Protein AF-A0A9W6ZCG5-F1 (afdb_monomer)

pLDDT: mean 77.44, std 20.42, range [37.62, 97.31]

InterPro domains:
  IPR040933 Photosystem II Psb31 protein [PF18240] (56-143)

Solvent-accessible surface area (backbone atoms only — not comparable to full-atom values): 10690 Å² total; per-residue (Å²): 141,85,88,84,85,88,86,83,86,82,86,78,87,85,85,76,87,82,81,90,75,96,59,91,79,70,48,60,64,54,52,54,46,48,61,55,62,68,47,79,52,79,83,45,86,70,63,67,64,68,81,78,72,83,58,81,90,42,73,66,53,22,49,49,24,38,55,58,26,22,24,56,55,39,64,40,55,64,37,42,75,71,52,41,55,65,64,57,57,74,43,48,64,33,58,53,48,21,42,68,40,44,43,56,78,95,51,32,65,63,45,51,54,42,48,49,47,27,55,48,18,50,73,70,67,33,48,66,51,25,39,52,31,46,52,50,42,31,64,76,69,70,43,51,59,70,58,78,36,82,86,45,84,83,42,72,46,44,93,55,88,85,40,90,34,59,95,40,57,34,38,29,69,63,82,130

Organism: NCBI:txid1714386

Secondary structure (DSSP, 8-state):
---------------PPPPP---TTTHHHHHHHHHHHTT--TTTTTTS----------HHHHHHHIIIIIHHHHHTHHHHHHT-HHHHHHTHHHHHHHHHHTS-GGGHHHHHHHHHHHHHHHHTT-HHHHHHHHHHHHHHTT--PPP--TT-TT----SSTTSTTTTSTT------

Mean predicted aligned error: 14.65 Å

Foldseek 3Di:
DDDDDDDDDDDDDDDDDDDDDDDPPPVVVVVVVVVVVVVPVVVCPCVPPPPLPVPPLDPVQLVLLLQVLLQLLQVCLVVLLVLVLVSVVVSLVSLVSNLRRNDDPVCSVVSVVLSVQLVVCSSVSPSVSNNVSSVVNCVVRVRDHADQCPPPLPDDQDDDPPDSCPPHSSHDDNDD

Radius of gyration: 23.4 Å; Cα contacts (8 Å, |Δi|>4): 148; chains: 1; bounding box: 62×50×85 Å

Structure (mmCIF, N/CA/C/O backbone):
data_AF-A0A9W6ZCG5-F1
#
_entry.id   AF-A0A9W6ZCG5-F1
#
loop_
_atom_site.group_PDB
_atom_site.id
_atom_site.type_symbol
_atom_site.label_atom_id
_atom_site.label_alt_id
_atom_site.label_comp_id
_atom_site.label_asym_id
_atom_site.label_entity_id
_atom_site.label_seq_id
_atom_site.pdbx_PDB_ins_code
_atom_site.Cartn_x
_atom_site.Cartn_y
_atom_site.Cartn_z
_atom_site.occupancy
_atom_site.B_iso_or_equiv
_atom_site.auth_seq_id
_atom_site.auth_comp_id
_atom_site.auth_asym_id
_atom_site.auth_atom_id
_atom_site.pdbx_PDB_model_num
ATOM 1 N N . LEU A 1 1 ? 45.213 -25.220 54.866 1.00 37.62 1 LEU A N 1
ATOM 2 C CA . LEU A 1 1 ? 44.570 -24.050 54.223 1.00 37.62 1 LEU A CA 1
ATOM 3 C C . LEU A 1 1 ? 44.788 -24.210 52.710 1.00 37.62 1 LEU A C 1
ATOM 5 O O . LEU A 1 1 ? 45.826 -23.812 52.218 1.00 37.62 1 LEU A O 1
ATOM 9 N N . MET A 1 2 ? 44.145 -25.188 52.061 1.00 37.62 2 MET A N 1
ATOM 10 C CA . MET A 1 2 ? 42.767 -25.245 51.527 1.00 37.62 2 MET A CA 1
ATOM 11 C C . MET A 1 2 ? 42.668 -24.620 50.120 1.00 37.62 2 MET A C 1
ATOM 13 O O . MET A 1 2 ? 42.428 -23.430 49.967 1.00 37.62 2 MET A O 1
A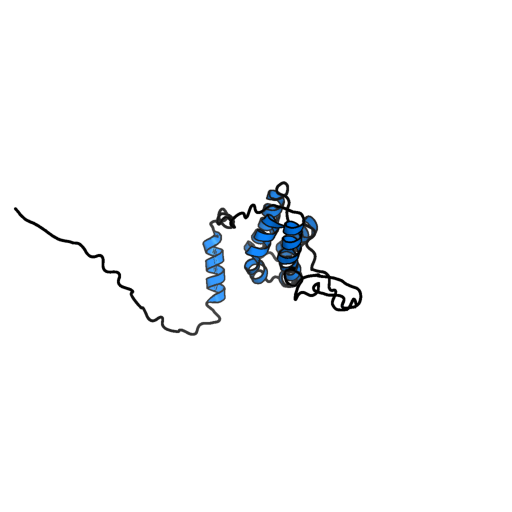TOM 17 N N . THR A 1 3 ? 42.889 -25.464 49.107 1.00 48.50 3 THR A N 1
ATOM 18 C CA . THR A 1 3 ? 42.569 -25.275 47.682 1.00 48.50 3 THR A CA 1
ATOM 19 C C . THR A 1 3 ? 41.134 -25.748 47.420 1.00 48.50 3 THR A C 1
ATOM 21 O O . THR A 1 3 ? 40.784 -26.851 47.838 1.00 48.50 3 THR A O 1
ATOM 24 N N . LEU A 1 4 ? 40.292 -24.958 46.732 1.00 42.25 4 LEU A N 1
ATOM 25 C CA . LEU A 1 4 ? 38.954 -25.414 46.324 1.00 42.25 4 LEU A CA 1
ATOM 26 C C . LEU A 1 4 ? 38.429 -24.755 45.023 1.00 42.25 4 LEU A C 1
ATOM 28 O O . LEU A 1 4 ? 38.134 -23.568 44.988 1.00 42.25 4 LEU A O 1
ATOM 32 N N . PHE A 1 5 ? 38.293 -25.626 44.016 1.00 41.75 5 PHE A N 1
ATOM 33 C CA . PHE A 1 5 ? 37.250 -25.802 42.990 1.00 41.75 5 PHE A CA 1
ATOM 34 C C . PHE A 1 5 ? 36.988 -24.800 41.848 1.00 41.75 5 PHE A C 1
ATOM 36 O O . PHE A 1 5 ? 36.575 -23.659 42.019 1.00 41.75 5 PHE A O 1
ATOM 43 N N . ALA A 1 6 ? 37.089 -25.380 40.646 1.00 50.09 6 ALA A N 1
ATOM 44 C CA . ALA A 1 6 ? 36.527 -24.947 39.377 1.00 50.09 6 ALA A CA 1
ATOM 45 C C . ALA A 1 6 ? 34.997 -25.131 39.331 1.00 50.09 6 ALA A C 1
ATOM 47 O O . ALA A 1 6 ? 34.474 -26.121 39.843 1.00 50.09 6 ALA A O 1
ATOM 48 N N . ALA A 1 7 ? 34.296 -24.225 38.643 1.00 50.78 7 ALA A N 1
ATOM 49 C CA . ALA A 1 7 ? 32.883 -24.365 38.298 1.00 50.78 7 ALA A CA 1
ATOM 50 C C . ALA A 1 7 ? 32.727 -24.416 36.769 1.00 50.78 7 ALA A C 1
ATOM 52 O O . ALA A 1 7 ? 32.997 -23.438 36.074 1.00 50.78 7 ALA A O 1
ATOM 53 N N . ALA A 1 8 ? 32.304 -25.574 36.259 1.00 46.34 8 ALA A N 1
ATOM 54 C CA . ALA A 1 8 ? 31.890 -25.782 34.877 1.00 46.34 8 ALA A CA 1
ATOM 55 C C . ALA A 1 8 ? 30.378 -25.526 34.762 1.00 46.34 8 ALA A C 1
ATOM 57 O O . ALA A 1 8 ? 29.579 -26.203 35.407 1.00 46.34 8 ALA A O 1
ATOM 58 N N . SER A 1 9 ? 29.973 -24.549 33.954 1.00 55.22 9 SER A N 1
ATOM 59 C CA . SER A 1 9 ? 28.571 -24.287 33.624 1.00 55.22 9 SER A CA 1
ATOM 60 C C . SER A 1 9 ? 28.110 -25.230 32.507 1.00 55.22 9 SER A C 1
ATOM 62 O O . SER A 1 9 ? 28.488 -25.090 31.346 1.00 55.22 9 SER A O 1
ATOM 64 N N . ALA A 1 10 ? 27.288 -26.216 32.869 1.00 51.00 10 ALA A N 1
ATOM 65 C CA . ALA A 1 10 ? 26.660 -27.150 31.941 1.00 51.00 10 ALA A CA 1
ATOM 66 C C . ALA A 1 10 ? 25.482 -26.488 31.199 1.00 51.00 10 ALA A C 1
ATOM 68 O O . ALA A 1 10 ? 24.498 -26.075 31.811 1.00 51.00 10 ALA A O 1
ATOM 69 N N . PHE A 1 11 ? 25.567 -26.421 29.869 1.00 57.03 11 PHE A N 1
ATOM 70 C CA . PHE A 1 11 ? 24.459 -26.071 28.977 1.00 57.03 11 PHE A CA 1
ATOM 71 C C . PHE A 1 11 ? 23.657 -27.345 28.671 1.00 57.03 11 PHE A C 1
ATOM 73 O O . PHE A 1 11 ? 24.179 -28.268 28.051 1.00 57.03 11 PHE A O 1
ATOM 80 N N . SER A 1 12 ? 22.403 -27.418 29.124 1.00 47.78 12 SER A N 1
ATOM 81 C CA . SER A 1 12 ? 21.490 -28.531 28.821 1.00 47.78 12 SER A CA 1
ATOM 82 C C . SER A 1 12 ? 20.430 -28.073 27.810 1.00 47.78 12 SER A C 1
ATOM 84 O O . SER A 1 12 ? 19.661 -27.171 28.142 1.00 47.78 12 SER A O 1
ATOM 86 N N . PRO A 1 13 ? 20.328 -28.660 26.602 1.00 50.91 13 PRO A N 1
ATOM 87 C CA . PRO A 1 13 ? 19.204 -28.406 25.709 1.00 50.91 13 PRO A CA 1
ATOM 88 C C . PRO A 1 13 ? 18.030 -29.323 26.086 1.00 50.91 13 PRO A C 1
ATOM 90 O O . PRO A 1 13 ? 18.079 -30.534 25.877 1.00 50.91 13 PRO A O 1
ATOM 93 N N . ALA A 1 14 ? 16.960 -28.758 26.646 1.00 51.16 14 ALA A N 1
ATOM 94 C CA . ALA A 1 14 ? 15.709 -29.484 26.854 1.00 51.16 14 ALA A CA 1
ATOM 95 C C . ALA A 1 14 ? 14.943 -29.583 25.523 1.00 51.16 14 ALA A C 1
ATOM 97 O O . ALA A 1 14 ? 14.403 -28.597 25.026 1.00 51.16 14 ALA A O 1
ATOM 98 N N . PHE A 1 15 ? 14.910 -30.780 24.938 1.00 46.00 15 PHE A N 1
ATOM 99 C CA . PHE A 1 15 ? 14.089 -31.107 23.773 1.00 46.00 15 PHE A CA 1
ATOM 100 C C . PHE A 1 15 ? 12.705 -31.559 24.266 1.00 46.00 15 PHE A C 1
ATOM 102 O O . PHE A 1 15 ? 12.583 -32.618 24.879 1.00 46.00 15 PHE A O 1
ATOM 109 N N . ALA A 1 16 ? 11.661 -30.762 24.030 1.00 54.62 16 ALA A N 1
ATOM 110 C CA . ALA A 1 16 ? 10.274 -31.142 24.308 1.00 54.62 16 ALA A CA 1
ATOM 111 C C . ALA A 1 16 ? 9.561 -31.516 22.992 1.00 54.62 16 ALA A C 1
ATOM 113 O O . ALA A 1 16 ? 9.602 -30.724 22.047 1.00 54.62 16 ALA A O 1
ATOM 114 N N . PRO A 1 17 ? 8.889 -32.679 22.887 1.00 47.56 17 PRO A N 1
ATOM 115 C CA . PRO A 1 17 ? 8.063 -32.994 21.727 1.00 47.56 17 PRO A CA 1
ATOM 116 C C . PRO A 1 17 ? 6.706 -32.279 21.825 1.00 47.56 17 PRO A C 1
ATOM 118 O O . PRO A 1 17 ? 5.925 -32.519 22.746 1.00 47.56 17 PRO A O 1
ATOM 121 N N . ALA A 1 18 ? 6.402 -31.409 20.860 1.00 45.09 18 ALA A N 1
ATOM 122 C CA . ALA A 1 18 ? 5.086 -30.788 20.736 1.00 45.09 18 ALA A CA 1
ATOM 123 C C . ALA A 1 18 ? 4.098 -31.743 20.040 1.00 45.09 18 ALA A C 1
ATOM 125 O O . ALA A 1 18 ? 4.288 -32.148 18.892 1.00 45.09 18 ALA A O 1
ATOM 126 N N . SER A 1 19 ? 3.037 -32.091 20.768 1.00 42.38 19 SER A N 1
ATOM 127 C CA . SER A 1 19 ? 1.877 -32.856 20.306 1.00 42.38 19 SER A CA 1
ATOM 128 C C . SER A 1 19 ? 1.119 -32.110 19.197 1.00 42.38 19 SER A C 1
ATOM 130 O O . SER A 1 19 ? 0.848 -30.915 19.315 1.00 42.38 19 SER A O 1
ATOM 132 N N . ARG A 1 20 ? 0.761 -32.813 18.114 1.00 51.38 20 ARG A N 1
ATOM 133 C CA . ARG A 1 20 ? -0.113 -32.296 17.049 1.00 51.38 20 ARG A CA 1
ATOM 134 C C . ARG A 1 20 ? -1.571 -32.379 17.501 1.00 51.38 20 ARG A C 1
ATOM 136 O O . ARG A 1 20 ? -2.058 -33.471 17.771 1.00 51.38 20 ARG A O 1
ATOM 143 N N . SER A 1 21 ? -2.281 -31.252 17.488 1.00 43.28 21 SER A N 1
ATOM 144 C CA . SER A 1 21 ? -3.743 -31.218 17.590 1.00 43.28 21 SER A CA 1
ATOM 145 C C . SER A 1 21 ? -4.319 -30.455 16.398 1.00 43.28 21 SER A C 1
ATOM 147 O O . SER A 1 21 ? -4.014 -29.282 16.183 1.00 43.28 21 SER A O 1
ATOM 149 N N . ASN A 1 22 ? -5.118 -31.147 15.584 1.00 51.66 22 ASN A N 1
ATOM 150 C CA . ASN A 1 22 ? -5.825 -30.573 14.444 1.00 51.66 22 ASN A CA 1
ATOM 151 C C . ASN A 1 22 ? -6.980 -29.702 14.957 1.00 51.66 22 ASN A C 1
ATOM 153 O O . ASN A 1 22 ? -7.993 -30.209 15.431 1.00 51.66 22 ASN A O 1
ATOM 157 N N . SER A 1 23 ? -6.844 -28.381 14.856 1.00 46.06 23 SER A N 1
ATOM 158 C CA . SER A 1 23 ? -7.922 -27.411 15.111 1.00 46.06 23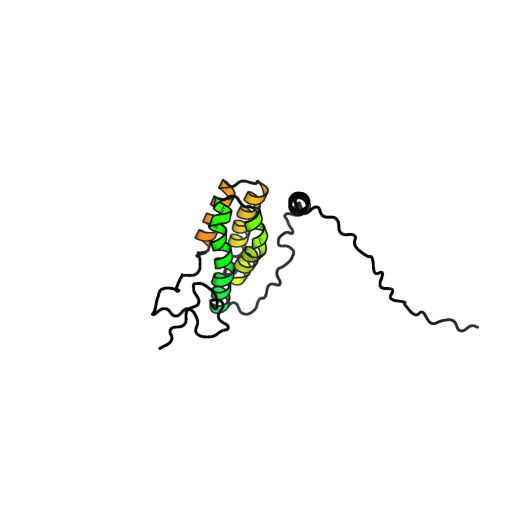 SER A CA 1
ATOM 159 C C . SER A 1 23 ? -7.761 -26.183 14.205 1.00 46.06 23 SER A C 1
ATOM 161 O O . SER A 1 23 ? -7.655 -25.051 14.663 1.00 46.06 23 SER A O 1
ATOM 163 N N . ALA A 1 24 ? -7.708 -26.410 12.892 1.00 49.84 24 ALA A N 1
ATOM 164 C CA . ALA A 1 24 ? -7.280 -25.419 11.899 1.00 49.84 24 ALA A CA 1
ATOM 165 C C . ALA A 1 24 ? -8.329 -24.356 11.494 1.00 49.84 24 ALA A C 1
ATOM 167 O O . ALA A 1 24 ? -8.067 -23.592 10.579 1.00 49.84 24 ALA A O 1
ATOM 168 N N . LEU A 1 25 ? -9.507 -24.273 12.131 1.00 49.25 25 LEU A N 1
ATOM 169 C CA . LEU A 1 25 ? -10.551 -23.310 11.710 1.00 49.25 25 LEU A CA 1
ATOM 170 C C . LEU A 1 25 ? -11.159 -22.444 12.826 1.00 49.25 25 LEU A C 1
ATOM 172 O O . LEU A 1 25 ? -11.842 -21.469 12.528 1.00 49.25 25 LEU A O 1
ATOM 176 N N . ASN A 1 26 ? -10.898 -22.741 14.104 1.00 45.81 26 ASN A N 1
ATOM 177 C CA . ASN A 1 26 ? -11.387 -21.920 15.229 1.00 45.81 26 ASN A CA 1
ATOM 178 C C . ASN A 1 26 ? -10.274 -21.201 16.008 1.00 45.81 26 ASN A C 1
ATOM 180 O O . ASN A 1 26 ? -10.564 -20.333 16.830 1.00 45.81 26 ASN A O 1
ATOM 184 N N . VAL A 1 27 ? -9.009 -21.522 15.728 1.00 47.47 27 VAL A N 1
ATOM 185 C CA . VAL A 1 27 ? -7.851 -20.909 16.391 1.00 47.47 27 VAL A CA 1
ATOM 186 C C . VAL A 1 27 ? -7.452 -19.594 15.708 1.00 47.47 27 VAL A C 1
ATOM 188 O O . VAL A 1 27 ? -7.145 -18.634 16.402 1.00 47.47 27 VAL A O 1
ATOM 191 N N . GLU A 1 28 ? -7.602 -19.454 14.387 1.00 50.94 28 GLU A N 1
ATOM 192 C CA . GLU A 1 28 ? -7.205 -18.222 13.682 1.00 50.94 28 GLU A CA 1
ATOM 193 C C . GLU A 1 28 ? -8.000 -16.987 14.094 1.00 50.94 28 GLU A C 1
ATOM 195 O O . GLU A 1 28 ? -7.409 -15.943 14.334 1.00 50.94 28 GLU A O 1
ATOM 200 N N . ARG A 1 29 ? -9.329 -17.064 14.236 1.00 49.78 29 ARG A N 1
ATOM 201 C CA . ARG A 1 29 ? -10.098 -15.864 14.602 1.00 49.78 29 ARG A CA 1
ATOM 202 C C . ARG A 1 29 ? -9.707 -15.376 15.996 1.00 49.78 29 ARG A C 1
ATOM 204 O O . ARG A 1 29 ? -9.512 -14.184 16.182 1.00 49.78 29 ARG A O 1
ATOM 211 N N . ARG A 1 30 ? -9.544 -16.287 16.962 1.00 48.28 30 ARG A N 1
ATOM 212 C CA . ARG A 1 30 ? -9.190 -15.939 18.345 1.00 48.28 30 ARG A CA 1
ATOM 213 C C . ARG A 1 30 ? -7.734 -15.505 18.497 1.00 48.28 30 ARG A C 1
ATOM 215 O O . ARG A 1 30 ? -7.491 -14.619 19.299 1.00 48.28 30 ARG A O 1
ATOM 222 N N . GLU A 1 31 ? -6.810 -16.060 17.719 1.00 49.25 31 GLU A N 1
ATOM 223 C CA . GLU A 1 31 ? -5.400 -15.637 17.669 1.00 49.25 31 GLU A CA 1
ATOM 224 C C . GLU A 1 31 ? -5.233 -14.287 16.947 1.00 49.25 31 GLU A C 1
ATOM 226 O O . GLU A 1 31 ? -4.488 -13.411 17.386 1.00 49.25 31 GLU A O 1
ATOM 231 N N . VAL A 1 32 ? -5.998 -14.051 15.877 1.00 52.16 32 VAL A N 1
ATOM 232 C CA . VAL A 1 32 ? -6.077 -12.742 15.212 1.00 52.16 32 VAL A CA 1
ATOM 233 C C . VAL A 1 32 ? -6.708 -11.712 16.156 1.00 52.16 32 VAL A C 1
ATOM 235 O O . VAL A 1 32 ? -6.211 -10.593 16.268 1.00 52.16 32 VAL A O 1
ATOM 238 N N . PHE A 1 33 ? -7.743 -12.087 16.916 1.00 53.34 33 PHE A N 1
ATOM 239 C CA . PHE A 1 33 ? -8.361 -11.213 17.916 1.00 53.34 33 PHE A CA 1
ATOM 240 C C . PHE A 1 33 ? -7.514 -11.025 19.176 1.00 53.34 33 PHE A C 1
ATOM 242 O O . PHE A 1 33 ? -7.540 -9.930 19.726 1.00 53.34 33 PHE A O 1
ATOM 249 N N . SER A 1 34 ? -6.741 -12.013 19.631 1.00 49.41 34 SER A N 1
ATOM 250 C CA . SER A 1 34 ? -5.816 -11.849 20.760 1.00 49.41 34 SER A CA 1
ATOM 251 C C . SER A 1 34 ? -4.647 -10.945 20.371 1.00 49.41 34 SER A C 1
ATOM 253 O O . SER A 1 34 ? -4.242 -10.105 21.169 1.00 49.41 34 SER A O 1
ATOM 255 N N . THR A 1 35 ? -4.198 -11.004 19.115 1.00 50.22 35 THR A N 1
ATOM 256 C CA . THR A 1 35 ? -3.209 -10.071 18.553 1.00 50.22 35 THR A CA 1
ATOM 257 C C . THR A 1 35 ? -3.759 -8.640 18.462 1.00 50.22 35 THR A C 1
ATOM 259 O O . THR A 1 35 ? -3.041 -7.673 18.718 1.00 50.22 35 THR A O 1
ATOM 262 N N . ILE A 1 36 ? -5.050 -8.477 18.153 1.00 51.62 36 ILE A N 1
ATOM 263 C CA . ILE A 1 36 ? -5.721 -7.166 18.123 1.00 51.62 36 ILE A CA 1
ATOM 264 C C . ILE A 1 36 ? -6.046 -6.664 19.544 1.00 51.62 36 ILE A C 1
ATOM 266 O O . ILE A 1 36 ? -5.903 -5.474 19.814 1.00 51.62 36 ILE A O 1
ATOM 270 N N . ALA A 1 37 ? -6.417 -7.534 20.483 1.00 46.06 37 ALA A N 1
ATOM 271 C CA . ALA A 1 37 ? -6.740 -7.175 21.867 1.00 46.06 37 ALA A CA 1
ATOM 272 C C . ALA A 1 37 ? -5.489 -6.908 22.723 1.00 46.06 37 ALA A C 1
ATOM 274 O O . ALA A 1 37 ? -5.517 -6.041 23.591 1.00 46.06 37 ALA A O 1
ATOM 275 N N . ALA A 1 38 ? -4.360 -7.555 22.420 1.00 45.78 38 ALA A N 1
ATOM 276 C CA . ALA A 1 38 ? -3.046 -7.192 22.958 1.00 45.78 38 ALA A CA 1
ATOM 277 C C . ALA A 1 38 ? -2.514 -5.858 22.386 1.00 45.78 38 ALA A C 1
ATOM 279 O O . ALA A 1 38 ? -1.473 -5.366 22.815 1.00 45.78 38 ALA A O 1
ATOM 280 N N . SER A 1 39 ? -3.232 -5.238 21.438 1.00 46.75 39 SER A N 1
ATOM 281 C CA . SER A 1 39 ? -2.906 -3.927 20.865 1.00 46.75 39 SER A CA 1
ATOM 282 C C . SER A 1 39 ? -3.562 -2.742 21.592 1.00 46.75 39 SER A C 1
ATOM 284 O O . SER A 1 39 ? -3.712 -1.666 21.015 1.00 46.75 39 SER A O 1
ATOM 286 N N . THR A 1 40 ? -3.904 -2.897 22.876 1.00 42.53 40 THR A N 1
ATOM 287 C CA . THR A 1 40 ? -4.226 -1.780 23.792 1.00 42.53 40 THR A CA 1
ATOM 288 C C . THR A 1 40 ? -3.006 -0.923 24.155 1.00 42.53 40 THR A C 1
ATOM 290 O O . THR A 1 40 ? -3.136 0.073 24.858 1.00 42.53 40 THR A O 1
ATOM 293 N N . ALA A 1 41 ? -1.830 -1.231 23.604 1.00 43.88 41 ALA A N 1
ATOM 294 C CA . ALA A 1 41 ? -0.692 -0.324 23.519 1.00 43.88 41 ALA A CA 1
ATOM 295 C C . ALA A 1 41 ? -0.701 0.421 22.166 1.00 43.88 41 ALA A C 1
ATOM 297 O O . ALA A 1 41 ? 0.159 0.245 21.304 1.00 43.88 41 ALA A O 1
ATOM 298 N N . THR A 1 42 ? -1.700 1.273 21.943 1.00 47.06 42 THR A N 1
ATOM 299 C CA . THR A 1 42 ? -1.818 2.108 20.730 1.00 47.06 42 THR A CA 1
ATOM 300 C C . THR A 1 42 ? -0.738 3.191 20.605 1.00 47.06 42 THR A C 1
ATOM 302 O O . THR A 1 42 ? -0.683 3.863 19.580 1.00 47.06 42 THR A O 1
ATOM 305 N N . ALA A 1 43 ? 0.181 3.302 21.569 1.00 45.03 43 ALA A N 1
ATOM 306 C CA . ALA A 1 43 ? 1.400 4.104 21.454 1.00 45.03 43 ALA A CA 1
ATOM 307 C C . ALA A 1 43 ? 2.610 3.328 20.891 1.00 45.03 43 ALA A C 1
ATOM 309 O O . ALA A 1 43 ? 3.627 3.943 20.583 1.00 45.03 43 ALA A O 1
ATOM 310 N N . THR A 1 44 ? 2.535 1.996 20.728 1.00 46.53 44 THR A N 1
ATOM 311 C CA . THR A 1 44 ? 3.713 1.178 20.372 1.00 46.53 44 THR A CA 1
ATOM 312 C C . THR A 1 44 ? 3.630 0.425 19.048 1.00 46.53 44 THR A C 1
ATOM 314 O O . THR A 1 44 ? 4.623 -0.181 18.647 1.00 46.53 44 THR A O 1
ATOM 317 N N . LEU A 1 45 ? 2.533 0.522 18.280 1.00 49.06 45 LEU A N 1
ATOM 318 C CA . LEU A 1 45 ? 2.469 -0.113 16.948 1.00 49.06 45 LEU A CA 1
ATOM 319 C C . LEU A 1 45 ? 3.523 0.411 15.953 1.00 49.06 45 LEU A C 1
ATOM 321 O O . LEU A 1 45 ? 3.819 -0.281 14.979 1.00 49.06 45 LEU A O 1
ATOM 325 N N . PHE A 1 46 ? 4.087 1.591 16.223 1.00 50.50 46 PHE A N 1
ATOM 326 C CA . PHE A 1 46 ? 5.233 2.179 15.522 1.00 50.50 46 PHE A CA 1
ATOM 327 C C . PHE A 1 46 ? 6.488 2.304 16.412 1.00 50.50 46 PHE A C 1
ATOM 329 O O . PHE A 1 46 ? 7.487 2.854 15.962 1.00 50.50 46 PHE A O 1
ATOM 336 N N . ALA A 1 47 ? 6.462 1.812 17.659 1.00 44.94 47 ALA A N 1
ATOM 337 C CA . ALA A 1 47 ? 7.613 1.871 18.574 1.00 44.94 47 ALA A CA 1
ATOM 338 C C . ALA A 1 47 ? 8.624 0.739 18.346 1.00 44.94 47 ALA A C 1
ATOM 340 O O . ALA A 1 47 ? 9.756 0.818 18.818 1.00 44.94 47 ALA A O 1
ATOM 341 N N . ALA A 1 48 ? 8.257 -0.290 17.580 1.00 47.72 48 ALA A N 1
ATOM 342 C CA . ALA A 1 48 ? 9.255 -1.079 16.879 1.00 47.72 48 ALA A CA 1
ATOM 343 C C . ALA A 1 48 ? 9.709 -0.239 15.687 1.00 47.72 48 ALA A C 1
ATOM 345 O O . ALA A 1 48 ? 9.103 -0.307 14.617 1.00 47.72 48 ALA A O 1
ATOM 346 N N . SER A 1 49 ? 10.720 0.604 15.908 1.00 47.94 49 SER A N 1
ATOM 347 C CA . SER A 1 49 ? 11.401 1.336 14.848 1.00 47.94 49 SER A CA 1
ATOM 348 C C . SER A 1 49 ? 11.673 0.356 13.705 1.00 47.94 49 SER A C 1
ATOM 350 O O . SER A 1 49 ? 12.511 -0.535 13.888 1.00 47.94 49 SER A O 1
ATOM 352 N N . PRO A 1 50 ? 11.010 0.456 12.530 1.00 49.62 50 PRO A N 1
ATOM 353 C CA . PRO A 1 50 ? 11.619 -0.127 11.347 1.00 49.62 50 PRO A CA 1
ATOM 354 C C . PRO A 1 50 ? 12.998 0.513 11.320 1.00 49.62 50 PRO A C 1
ATOM 356 O O . PRO A 1 50 ? 13.069 1.737 11.438 1.00 49.62 50 PRO A O 1
ATOM 359 N N . ALA A 1 51 ? 14.068 -0.285 11.305 1.00 45.44 51 ALA A N 1
ATOM 360 C CA . ALA A 1 51 ? 15.418 0.242 11.195 1.00 45.44 51 ALA A CA 1
ATOM 361 C C . ALA A 1 51 ? 15.368 1.314 10.103 1.00 45.44 51 ALA A C 1
ATOM 363 O O . ALA A 1 51 ? 15.098 1.000 8.939 1.00 45.44 51 ALA A O 1
ATOM 364 N N . LEU A 1 52 ? 15.439 2.583 10.523 1.00 50.41 52 LEU A N 1
ATOM 365 C CA . LEU A 1 52 ? 15.374 3.731 9.641 1.00 50.41 52 LEU A CA 1
ATOM 366 C C . LEU A 1 52 ? 16.689 3.633 8.904 1.00 50.41 52 LEU A C 1
ATOM 368 O O . LEU A 1 52 ? 17.713 4.120 9.369 1.00 50.41 52 LEU A O 1
ATOM 372 N N . ALA A 1 53 ? 16.676 2.881 7.811 1.00 45.88 53 ALA A N 1
ATOM 373 C CA . ALA A 1 53 ? 17.743 2.884 6.854 1.00 45.88 53 ALA A CA 1
ATOM 374 C C . ALA A 1 53 ? 17.730 4.298 6.279 1.00 45.88 53 ALA A C 1
ATOM 376 O O . ALA A 1 53 ? 17.107 4.560 5.251 1.00 45.88 53 ALA A O 1
ATOM 377 N N . ASP A 1 54 ? 18.404 5.220 6.963 1.00 47.31 54 ASP A N 1
ATOM 378 C CA . ASP A 1 54 ? 18.882 6.467 6.387 1.00 47.31 54 ASP A CA 1
ATOM 379 C C . ASP A 1 54 ? 20.047 6.142 5.439 1.00 47.31 54 ASP A C 1
ATOM 381 O O . ASP A 1 54 ? 21.159 6.646 5.533 1.00 47.31 54 ASP A O 1
ATOM 385 N N . GLY A 1 55 ? 19.806 5.188 4.538 1.00 54.31 55 GLY A N 1
ATOM 386 C CA . GLY A 1 55 ? 20.585 5.037 3.330 1.00 54.31 55 GLY A CA 1
ATOM 387 C C . GLY A 1 55 ? 20.166 6.171 2.410 1.00 54.31 55 GLY A C 1
ATOM 388 O O . GLY A 1 55 ? 18.973 6.451 2.291 1.00 54.31 55 GLY A O 1
ATOM 389 N N . ALA A 1 56 ? 21.140 6.833 1.786 1.00 59.16 56 ALA A N 1
ATOM 390 C CA . ALA A 1 56 ? 20.960 8.004 0.931 1.00 59.16 56 ALA A CA 1
ATOM 391 C C . ALA A 1 56 ? 19.579 8.066 0.237 1.00 59.16 56 ALA A C 1
ATOM 393 O O . ALA A 1 56 ? 19.265 7.272 -0.661 1.00 59.16 56 ALA A O 1
ATOM 394 N N . LYS A 1 57 ? 18.735 9.026 0.651 1.00 71.88 57 LYS A N 1
ATOM 395 C CA . LYS A 1 57 ? 17.417 9.278 0.047 1.00 71.88 57 LYS A CA 1
ATOM 396 C C . LYS A 1 57 ? 17.570 9.915 -1.335 1.00 71.88 57 LYS A C 1
ATOM 398 O O . LYS A 1 57 ? 17.347 11.111 -1.516 1.00 71.88 57 LYS A O 1
ATOM 403 N N . SER A 1 58 ? 17.925 9.107 -2.325 1.00 82.25 58 SER A N 1
ATOM 404 C CA . SER A 1 58 ? 17.939 9.505 -3.727 1.00 82.25 58 SER A CA 1
ATOM 405 C C . SER A 1 58 ? 16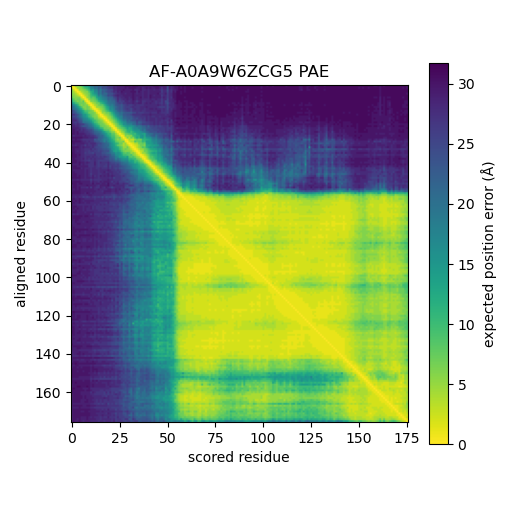.546 9.410 -4.351 1.00 82.25 58 SER A C 1
ATOM 407 O O . SER A 1 58 ? 15.625 8.773 -3.832 1.00 82.25 58 SER A O 1
ATOM 409 N N . THR A 1 59 ? 16.374 10.033 -5.514 1.00 84.94 59 THR A N 1
ATOM 410 C CA . THR A 1 59 ? 15.156 9.865 -6.317 1.00 84.94 59 THR A CA 1
ATOM 411 C C . THR A 1 59 ? 14.923 8.392 -6.667 1.00 84.94 59 THR A C 1
ATOM 413 O O . THR A 1 59 ? 13.787 7.930 -6.640 1.00 84.94 59 THR A O 1
ATOM 416 N N . ALA A 1 60 ? 15.989 7.623 -6.914 1.00 87.06 60 ALA A N 1
ATOM 417 C CA . ALA A 1 60 ? 15.890 6.207 -7.255 1.00 87.06 60 ALA A CA 1
ATOM 418 C C . ALA A 1 60 ? 15.359 5.350 -6.092 1.00 87.06 60 ALA A C 1
ATOM 420 O O . ALA A 1 60 ? 14.480 4.512 -6.305 1.00 87.06 60 ALA A O 1
ATOM 421 N N . THR A 1 61 ? 15.826 5.578 -4.858 1.00 88.31 61 THR A N 1
ATOM 422 C CA . THR A 1 61 ? 15.343 4.823 -3.686 1.00 88.31 61 THR A CA 1
ATOM 423 C C . THR A 1 61 ? 13.884 5.149 -3.373 1.00 88.31 61 THR A C 1
ATOM 425 O O . THR A 1 61 ? 13.098 4.236 -3.111 1.00 88.31 61 THR A O 1
ATOM 428 N N . LYS A 1 62 ? 13.482 6.419 -3.529 1.00 89.62 62 LYS A N 1
ATOM 429 C CA . LYS A 1 62 ? 12.075 6.842 -3.431 1.00 89.62 62 LYS A CA 1
ATOM 430 C C . LYS A 1 62 ? 11.198 6.174 -4.488 1.00 89.62 62 LYS A C 1
ATOM 432 O O . LYS A 1 62 ? 10.138 5.651 -4.153 1.00 89.62 62 LYS A O 1
ATOM 437 N N . THR A 1 63 ? 11.632 6.149 -5.749 1.00 90.00 63 THR A N 1
ATOM 438 C CA . THR A 1 63 ? 10.888 5.506 -6.845 1.00 90.00 63 THR A CA 1
ATOM 439 C C . THR A 1 63 ? 10.736 4.005 -6.622 1.00 90.00 63 THR A C 1
ATOM 441 O O . THR A 1 63 ? 9.646 3.470 -6.813 1.00 90.00 63 THR A O 1
ATOM 444 N N . ARG A 1 64 ? 11.790 3.328 -6.151 1.00 90.75 64 ARG A N 1
ATOM 445 C CA . ARG A 1 64 ? 11.724 1.907 -5.790 1.00 90.75 64 ARG A CA 1
ATOM 446 C C . ARG A 1 64 ? 10.723 1.663 -4.658 1.00 90.75 64 ARG A C 1
ATOM 448 O O . ARG A 1 64 ? 9.873 0.789 -4.790 1.00 90.75 64 ARG A O 1
ATOM 455 N N . ALA A 1 65 ? 10.767 2.456 -3.585 1.00 91.88 65 ALA A N 1
ATOM 456 C CA . ALA A 1 65 ? 9.809 2.342 -2.484 1.00 91.88 65 ALA A CA 1
ATOM 457 C C . ALA A 1 65 ? 8.360 2.593 -2.946 1.00 91.88 65 ALA A C 1
ATOM 459 O O . ALA A 1 65 ? 7.456 1.852 -2.560 1.00 91.88 65 ALA A O 1
ATOM 460 N N . ARG A 1 66 ? 8.142 3.584 -3.825 1.00 92.19 66 ARG A N 1
ATOM 461 C CA . ARG A 1 66 ? 6.831 3.849 -4.442 1.00 92.19 66 ARG A CA 1
ATOM 462 C C . ARG A 1 66 ? 6.339 2.676 -5.274 1.00 92.19 66 ARG A C 1
ATOM 464 O O . ARG A 1 66 ? 5.189 2.284 -5.134 1.00 92.19 66 ARG A O 1
ATOM 471 N N . GLY A 1 67 ? 7.195 2.105 -6.113 1.00 91.50 67 GLY A N 1
ATOM 472 C CA . GLY A 1 67 ? 6.818 0.989 -6.972 1.00 91.50 67 GLY A CA 1
ATOM 473 C C . GLY A 1 67 ? 6.509 -0.286 -6.192 1.00 91.50 67 GLY A C 1
ATOM 474 O O . GLY A 1 67 ? 5.459 -0.888 -6.394 1.00 91.50 67 GLY A O 1
ATOM 475 N N . VAL A 1 68 ? 7.395 -0.673 -5.270 1.00 93.00 68 VAL A N 1
ATOM 476 C CA . VAL A 1 68 ? 7.267 -1.923 -4.506 1.00 93.00 68 VAL A CA 1
ATOM 477 C C . VAL A 1 68 ? 6.152 -1.821 -3.469 1.00 93.00 68 VAL A C 1
ATOM 479 O O . VAL A 1 68 ? 5.194 -2.591 -3.505 1.00 93.00 68 VAL A O 1
ATOM 482 N N . TYR A 1 69 ? 6.245 -0.863 -2.544 1.00 94.69 69 TYR A N 1
ATOM 483 C CA . TYR A 1 69 ? 5.295 -0.772 -1.434 1.00 94.69 69 TYR A CA 1
ATOM 484 C C . TYR A 1 69 ? 4.007 -0.062 -1.842 1.00 94.69 69 TYR A C 1
ATOM 486 O O . TYR A 1 69 ? 2.930 -0.497 -1.447 1.00 94.69 69 TYR A O 1
ATOM 494 N N . GLY A 1 70 ? 4.083 0.961 -2.697 1.00 94.19 70 GLY A N 1
ATOM 495 C CA . GLY A 1 70 ? 2.883 1.592 -3.251 1.00 94.19 70 GLY A CA 1
ATOM 496 C C . GLY A 1 70 ? 2.089 0.634 -4.142 1.00 94.19 70 GLY A C 1
ATOM 497 O O . GLY A 1 70 ? 0.868 0.607 -4.052 1.00 94.19 70 GLY A O 1
ATOM 498 N N . GLY A 1 71 ? 2.755 -0.233 -4.915 1.00 92.50 71 GLY A N 1
ATOM 499 C CA . GLY A 1 71 ? 2.083 -1.290 -5.677 1.00 92.50 71 GLY A CA 1
ATOM 500 C C . GLY A 1 71 ? 1.333 -2.287 -4.785 1.00 92.50 71 GLY A C 1
ATOM 501 O O . GLY A 1 71 ? 0.182 -2.619 -5.069 1.00 92.50 71 GLY A O 1
ATOM 502 N N . ARG A 1 72 ? 1.947 -2.719 -3.674 1.00 93.81 72 ARG A N 1
ATOM 503 C CA . ARG A 1 72 ? 1.294 -3.580 -2.669 1.00 93.81 72 ARG A CA 1
ATOM 504 C C . ARG A 1 72 ? 0.076 -2.907 -2.045 1.00 93.81 72 ARG A C 1
ATOM 506 O O . ARG A 1 72 ? -0.985 -3.520 -1.999 1.00 93.81 72 ARG A O 1
ATOM 513 N N . ILE A 1 73 ? 0.212 -1.641 -1.644 1.00 96.00 73 ILE A N 1
ATOM 514 C CA . ILE A 1 73 ? -0.897 -0.858 -1.088 1.00 96.00 73 ILE A CA 1
ATOM 515 C C . ILE A 1 73 ? -2.013 -0.728 -2.126 1.00 96.00 73 ILE A C 1
ATOM 517 O O . ILE A 1 73 ? -3.144 -1.058 -1.809 1.00 96.00 73 ILE A O 1
ATOM 521 N N . ALA A 1 74 ? -1.710 -0.360 -3.376 1.00 94.56 74 ALA A N 1
ATOM 522 C CA . ALA A 1 74 ? -2.709 -0.211 -4.438 1.00 94.56 74 ALA A CA 1
ATOM 523 C C . ALA A 1 74 ? -3.523 -1.495 -4.690 1.00 94.56 74 ALA A C 1
ATOM 525 O O . ALA A 1 74 ? -4.730 -1.436 -4.944 1.00 94.56 74 ALA A O 1
ATOM 526 N N . ASN A 1 75 ? -2.883 -2.664 -4.586 1.00 92.44 75 ASN A N 1
ATOM 527 C CA . ASN A 1 75 ? -3.539 -3.959 -4.767 1.00 92.44 75 ASN A CA 1
ATOM 528 C C . ASN A 1 75 ? -4.558 -4.287 -3.655 1.00 92.44 75 ASN A C 1
ATOM 530 O O . ASN A 1 75 ? -5.436 -5.124 -3.873 1.00 92.44 75 ASN A O 1
ATOM 534 N N . LEU A 1 76 ? -4.517 -3.594 -2.507 1.00 95.00 76 LEU A N 1
ATOM 535 C CA . LEU A 1 76 ? -5.497 -3.750 -1.424 1.00 95.00 76 LEU A CA 1
ATOM 536 C C . LEU A 1 76 ? -6.874 -3.170 -1.756 1.00 95.00 76 LEU A C 1
ATOM 538 O O . LEU A 1 76 ? -7.828 -3.465 -1.042 1.00 95.00 76 LEU A O 1
ATOM 542 N N . SER A 1 77 ? -7.025 -2.393 -2.835 1.00 93.62 77 SER A N 1
ATOM 543 C CA . SER A 1 77 ? -8.307 -1.761 -3.188 1.00 93.62 77 SER A CA 1
ATOM 544 C C . SER A 1 77 ? -9.472 -2.764 -3.232 1.00 93.62 77 SER A C 1
ATOM 546 O O . SER A 1 77 ? -10.548 -2.494 -2.698 1.00 93.62 77 SER A O 1
ATOM 548 N N . LYS A 1 78 ? -9.253 -3.967 -3.785 1.00 93.31 78 LYS A N 1
ATOM 549 C CA . LYS A 1 78 ? -10.277 -5.027 -3.811 1.00 93.31 78 LYS A CA 1
ATOM 550 C C . LYS A 1 78 ? -10.636 -5.525 -2.405 1.00 93.31 78 LYS A C 1
ATOM 552 O O . LYS A 1 78 ? -11.818 -5.668 -2.109 1.00 93.31 78 LYS A O 1
ATOM 557 N N . ALA A 1 79 ? -9.643 -5.732 -1.541 1.00 93.81 79 ALA A N 1
ATOM 558 C CA . ALA A 1 79 ? -9.844 -6.162 -0.157 1.00 93.81 79 ALA A CA 1
ATOM 559 C C . ALA A 1 79 ? -10.580 -5.096 0.674 1.00 93.81 79 ALA A C 1
ATOM 561 O O . ALA A 1 79 ? -11.551 -5.400 1.364 1.00 93.81 79 ALA A O 1
ATOM 562 N N . VAL A 1 80 ? -10.201 -3.826 0.523 1.00 94.56 80 VAL A N 1
ATOM 563 C CA . VAL A 1 80 ? -10.869 -2.680 1.159 1.00 94.56 80 VAL A CA 1
ATOM 564 C C . VAL A 1 80 ? -12.334 -2.583 0.726 1.00 94.56 80 VAL A C 1
ATOM 566 O O . VAL A 1 80 ? -13.224 -2.443 1.565 1.00 94.56 80 VAL A O 1
ATOM 569 N N . ASN A 1 81 ? -12.613 -2.742 -0.571 1.00 92.94 81 ASN A N 1
ATOM 570 C CA . ASN A 1 81 ? -13.982 -2.759 -1.095 1.00 92.94 81 ASN A CA 1
ATOM 571 C C . ASN A 1 81 ? -14.788 -3.971 -0.606 1.00 92.94 81 ASN A C 1
ATOM 573 O O . ASN A 1 81 ? -15.998 -3.864 -0.391 1.00 92.94 81 ASN A O 1
ATOM 577 N N . ALA A 1 82 ? -14.136 -5.114 -0.389 1.00 92.44 82 ALA A N 1
ATOM 578 C CA . ALA A 1 82 ? -14.755 -6.287 0.217 1.00 92.44 82 ALA A CA 1
ATOM 579 C C . ALA A 1 82 ? -15.010 -6.098 1.725 1.00 92.44 82 ALA A C 1
ATOM 581 O O . ALA A 1 82 ? -15.983 -6.641 2.245 1.00 92.44 82 ALA A O 1
ATOM 582 N N . GLY A 1 83 ? -14.255 -5.229 2.403 1.00 90.69 83 GLY A N 1
ATOM 583 C CA . GLY A 1 83 ? -14.265 -5.105 3.865 1.00 90.69 83 GLY A CA 1
ATOM 584 C C . GLY A 1 83 ? -13.378 -6.149 4.546 1.00 90.69 83 GLY A C 1
ATOM 585 O O . GLY A 1 83 ? -13.602 -6.489 5.703 1.00 90.69 83 GLY A O 1
ATOM 586 N N . ASP A 1 84 ? -12.390 -6.678 3.824 1.00 93.44 84 ASP A N 1
ATOM 587 C CA . ASP A 1 84 ? -11.391 -7.587 4.370 1.00 93.44 84 ASP A CA 1
ATOM 588 C C . ASP A 1 84 ? -10.325 -6.788 5.128 1.00 93.44 84 ASP A C 1
ATOM 590 O O . ASP A 1 84 ? -9.302 -6.355 4.591 1.00 93.44 84 ASP A O 1
ATOM 594 N N . PHE A 1 85 ? -10.603 -6.566 6.409 1.00 92.88 85 PHE A N 1
ATOM 595 C CA . PHE A 1 85 ? -9.688 -5.910 7.335 1.00 92.88 85 PHE A CA 1
ATOM 596 C C . PHE A 1 85 ? -8.387 -6.704 7.529 1.00 92.88 85 PHE A C 1
ATOM 598 O O . PHE A 1 85 ? -7.331 -6.106 7.741 1.00 92.88 85 PHE A O 1
ATOM 605 N N . GLY A 1 86 ? -8.450 -8.039 7.444 1.00 91.75 86 GLY A N 1
ATOM 606 C CA . GLY A 1 86 ? -7.310 -8.928 7.666 1.00 91.75 86 GLY A CA 1
ATOM 607 C C . GLY A 1 86 ? -6.228 -8.738 6.609 1.00 91.75 86 GLY A C 1
ATOM 608 O O . GLY A 1 86 ? -5.056 -8.591 6.954 1.00 91.75 86 GLY A O 1
ATOM 609 N N . ALA A 1 87 ? -6.625 -8.627 5.340 1.00 94.31 87 ALA A N 1
ATOM 610 C CA . ALA A 1 87 ? -5.703 -8.340 4.243 1.00 94.31 87 ALA A CA 1
ATOM 611 C C . ALA A 1 87 ? -4.963 -7.002 4.422 1.00 94.31 87 ALA A C 1
ATOM 613 O O . ALA A 1 87 ? -3.758 -6.920 4.186 1.00 94.31 87 ALA A O 1
ATOM 614 N N . VAL A 1 88 ? -5.652 -5.955 4.893 1.00 92.50 88 VAL A N 1
ATOM 615 C CA . VAL A 1 88 ? -5.020 -4.646 5.140 1.00 92.50 88 VAL A CA 1
ATOM 616 C C . VAL A 1 88 ? -4.045 -4.710 6.322 1.00 92.50 88 VAL A C 1
ATOM 618 O O . VAL A 1 88 ? -2.971 -4.110 6.272 1.00 92.50 88 VAL A O 1
ATOM 621 N N . VAL A 1 89 ? -4.376 -5.474 7.369 1.00 93.62 89 VAL A N 1
ATOM 622 C CA . VAL A 1 89 ? -3.489 -5.684 8.526 1.00 93.62 89 VAL A CA 1
ATOM 623 C C . VAL A 1 89 ? -2.246 -6.488 8.154 1.00 93.62 89 VAL A C 1
ATOM 625 O O . VAL A 1 89 ? -1.147 -6.127 8.581 1.00 93.62 89 VAL A O 1
ATOM 628 N N . ALA A 1 90 ? -2.389 -7.531 7.333 1.00 93.88 90 ALA A N 1
ATOM 629 C CA . ALA A 1 90 ? -1.263 -8.324 6.839 1.00 93.88 90 ALA A CA 1
ATOM 630 C C . ALA A 1 90 ? -0.242 -7.458 6.075 1.00 93.88 90 ALA A C 1
ATOM 632 O O . ALA A 1 90 ? 0.968 -7.672 6.161 1.00 93.88 90 ALA A O 1
ATOM 633 N N . GLU A 1 91 ? -0.720 -6.411 5.404 1.00 94.62 91 GLU A N 1
ATOM 634 C CA . GLU A 1 91 ? 0.090 -5.449 4.659 1.00 94.62 91 GLU A CA 1
ATOM 635 C C . GLU A 1 91 ? 0.542 -4.228 5.487 1.00 94.62 91 GLU A C 1
ATOM 637 O O . GLU A 1 91 ? 1.067 -3.263 4.929 1.00 94.62 91 GLU A O 1
ATOM 642 N N . LYS A 1 92 ? 0.441 -4.252 6.828 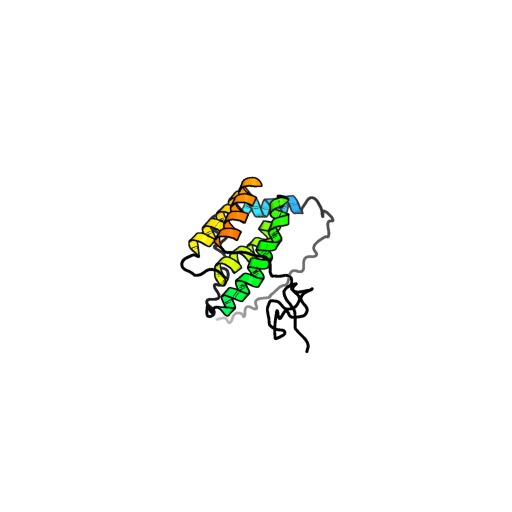1.00 93.12 92 LYS A N 1
ATOM 643 C CA . LYS A 1 92 ? 0.901 -3.146 7.702 1.00 93.12 92 LYS A CA 1
ATOM 644 C C . LYS A 1 92 ? 2.328 -2.691 7.385 1.00 93.12 92 LYS A C 1
ATOM 646 O O . LYS A 1 92 ? 2.611 -1.494 7.347 1.00 93.12 92 LYS A O 1
ATOM 651 N N . ASN A 1 93 ? 3.223 -3.640 7.125 1.00 92.50 93 ASN A N 1
ATOM 652 C CA . ASN A 1 93 ? 4.619 -3.335 6.821 1.00 92.50 93 ASN A CA 1
ATOM 653 C C . ASN A 1 93 ? 4.774 -2.559 5.503 1.00 92.50 93 ASN A C 1
ATOM 655 O O . ASN A 1 93 ? 5.702 -1.761 5.389 1.00 92.50 93 ASN A O 1
ATOM 659 N N . ALA A 1 94 ? 3.868 -2.723 4.532 1.00 94.56 94 ALA A N 1
ATOM 660 C CA . ALA A 1 94 ? 3.904 -1.949 3.294 1.00 94.56 94 ALA A CA 1
ATOM 661 C C . ALA A 1 94 ? 3.634 -0.460 3.552 1.00 94.56 94 ALA A C 1
ATOM 663 O O . ALA A 1 94 ? 4.375 0.375 3.041 1.00 94.56 94 ALA A O 1
ATOM 664 N N . PHE A 1 95 ? 2.660 -0.118 4.405 1.00 95.38 95 PHE A N 1
ATOM 665 C CA . PHE A 1 95 ? 2.408 1.275 4.804 1.00 95.38 95 PHE A CA 1
ATOM 666 C C . PHE A 1 95 ? 3.617 1.892 5.513 1.00 95.38 95 PHE A C 1
ATOM 668 O O . PHE A 1 95 ? 4.037 3.001 5.187 1.00 95.38 95 PHE A O 1
ATOM 675 N N . VAL A 1 96 ? 4.224 1.154 6.446 1.00 93.44 96 VAL A N 1
ATOM 676 C CA . VAL A 1 96 ? 5.404 1.614 7.194 1.00 93.44 96 VAL A CA 1
ATOM 677 C C . VAL A 1 96 ? 6.586 1.889 6.258 1.00 93.44 96 VAL A C 1
ATOM 679 O O . VAL A 1 96 ? 7.185 2.964 6.316 1.00 93.44 96 VAL A O 1
ATOM 682 N N . LEU A 1 97 ? 6.905 0.943 5.371 1.00 93.00 97 LEU A N 1
ATOM 683 C CA . LEU A 1 97 ? 8.043 1.046 4.453 1.00 93.00 97 LEU A CA 1
ATOM 684 C C . LEU A 1 97 ? 7.804 2.061 3.328 1.00 93.00 97 LEU A C 1
ATOM 686 O O . LEU A 1 97 ? 8.741 2.712 2.865 1.00 93.00 97 LEU A O 1
ATOM 690 N N . PHE A 1 98 ? 6.551 2.252 2.913 1.00 94.69 98 PHE A N 1
ATOM 691 C CA . PHE A 1 98 ? 6.187 3.334 2.008 1.00 94.69 98 PHE A CA 1
ATOM 692 C C . PHE A 1 98 ? 6.369 4.700 2.684 1.00 94.69 98 PHE A C 1
ATOM 694 O O . PHE A 1 98 ? 7.025 5.577 2.122 1.00 94.69 98 PHE A O 1
ATOM 701 N N . ASN A 1 99 ? 5.873 4.877 3.911 1.00 93.31 99 ASN A N 1
ATOM 702 C CA . ASN A 1 99 ? 5.995 6.143 4.637 1.00 93.31 99 ASN A CA 1
ATOM 703 C C . ASN A 1 99 ? 7.461 6.537 4.879 1.00 93.31 99 ASN A C 1
ATOM 705 O O . ASN A 1 99 ? 7.800 7.714 4.773 1.00 93.31 99 ASN A O 1
ATOM 709 N N . SER A 1 100 ? 8.346 5.580 5.169 1.00 90.19 100 SER A N 1
ATOM 710 C CA . SER A 1 100 ? 9.769 5.870 5.388 1.00 90.19 100 SER A CA 1
ATOM 711 C C . SER A 1 100 ? 10.559 6.058 4.085 1.00 90.19 100 SER A C 1
ATOM 713 O O . SER A 1 100 ? 11.430 6.933 4.015 1.00 90.19 100 SER A O 1
ATOM 715 N N . GLY A 1 101 ? 10.255 5.262 3.053 1.00 88.69 101 GLY A N 1
ATOM 716 C CA . GLY A 1 101 ? 11.036 5.196 1.816 1.00 88.69 101 GLY A CA 1
ATOM 717 C C . GLY A 1 101 ? 10.548 6.100 0.681 1.00 88.69 101 GLY A C 1
ATOM 718 O O . GLY A 1 101 ? 11.365 6.650 -0.054 1.00 88.69 101 GLY A O 1
ATOM 719 N N . ALA A 1 102 ? 9.235 6.273 0.514 1.00 91.19 102 ALA A N 1
ATOM 720 C CA . ALA A 1 102 ? 8.633 6.991 -0.616 1.00 91.19 102 ALA A CA 1
ATOM 721 C C . ALA A 1 102 ? 8.280 8.455 -0.309 1.00 91.19 102 ALA A C 1
ATOM 723 O O . ALA A 1 102 ? 8.191 9.285 -1.227 1.00 91.19 102 ALA A O 1
ATOM 724 N N . ILE A 1 103 ? 8.041 8.765 0.965 1.00 89.81 103 ILE A N 1
ATOM 725 C CA . ILE A 1 103 ? 7.592 10.080 1.417 1.00 89.81 103 ILE A CA 1
ATOM 726 C C . ILE A 1 103 ? 8.788 10.919 1.878 1.00 89.81 103 ILE A C 1
ATOM 728 O O . ILE A 1 103 ? 9.747 10.439 2.487 1.00 89.81 103 ILE A O 1
ATOM 732 N N . VAL A 1 104 ? 8.754 12.204 1.523 1.00 87.31 104 VAL A N 1
ATOM 733 C CA . VAL A 1 104 ? 9.739 13.186 1.989 1.00 87.31 104 VAL A CA 1
ATOM 734 C C . VAL A 1 104 ? 9.553 13.436 3.482 1.00 87.31 104 VAL A C 1
ATOM 736 O O . VAL A 1 104 ? 8.423 13.466 3.961 1.00 87.31 104 VAL A O 1
ATOM 739 N N . SER A 1 105 ? 10.645 13.658 4.214 1.00 84.88 105 SER A N 1
ATOM 740 C CA . SER A 1 105 ? 10.613 13.746 5.681 1.00 84.88 105 SER A CA 1
ATOM 741 C C . SER A 1 105 ? 9.647 14.821 6.204 1.00 84.88 105 SER A C 1
ATOM 743 O O . SER A 1 105 ? 8.974 14.602 7.204 1.00 84.88 105 SER A O 1
ATOM 745 N N . SER A 1 106 ? 9.476 15.935 5.480 1.00 87.56 106 SER A N 1
ATOM 746 C CA . SER A 1 106 ? 8.524 17.002 5.835 1.00 87.56 106 SER A CA 1
ATOM 747 C C . SER A 1 106 ? 7.048 16.589 5.787 1.00 87.56 106 SER A C 1
ATOM 749 O O . SER A 1 106 ? 6.215 17.260 6.382 1.00 87.56 106 SER A O 1
ATOM 751 N N . LYS A 1 107 ? 6.709 15.494 5.094 1.00 89.62 107 LYS A N 1
ATOM 752 C CA . LYS A 1 107 ? 5.343 14.951 4.984 1.00 89.62 107 LYS A CA 1
ATOM 753 C C . LYS A 1 107 ? 5.171 13.633 5.745 1.00 89.62 107 LYS A C 1
ATOM 755 O O . LYS A 1 107 ? 4.183 12.929 5.549 1.00 89.62 107 LYS A O 1
ATOM 760 N N . GLN A 1 108 ? 6.143 13.260 6.575 1.00 88.88 108 GLN A N 1
ATOM 761 C CA . GLN A 1 108 ? 6.138 11.965 7.247 1.00 88.88 108 GLN A CA 1
ATOM 762 C C . GLN A 1 108 ? 5.087 11.897 8.361 1.00 88.88 108 GLN A C 1
ATOM 764 O O . GLN A 1 108 ? 4.399 10.886 8.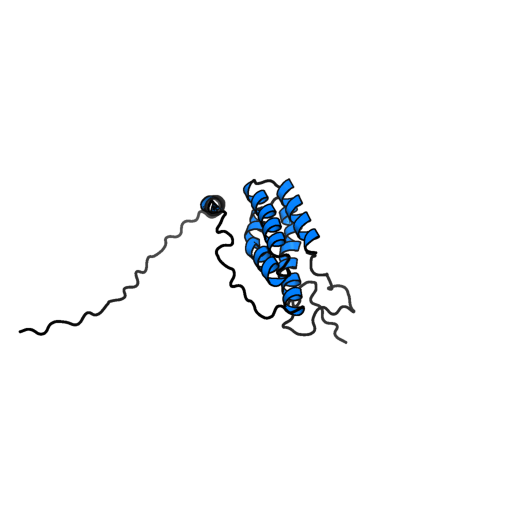462 1.00 88.88 108 GLN A O 1
ATOM 769 N N . ALA A 1 109 ? 4.906 12.978 9.129 1.00 90.81 109 ALA A N 1
ATOM 770 C CA . ALA A 1 109 ? 3.841 13.081 10.132 1.00 90.81 109 ALA A CA 1
ATOM 771 C C . ALA A 1 109 ? 2.456 12.895 9.488 1.00 90.81 109 ALA A C 1
ATOM 773 O O . ALA A 1 109 ? 1.730 11.973 9.842 1.00 90.81 109 ALA A O 1
ATOM 774 N N . ASP A 1 110 ? 2.169 13.646 8.423 1.00 92.56 110 ASP A N 1
ATOM 775 C CA . ASP A 1 110 ? 0.953 13.506 7.616 1.00 92.56 110 ASP A CA 1
ATOM 776 C C . ASP A 1 110 ? 0.685 12.073 7.132 1.00 92.56 110 ASP A C 1
ATOM 778 O O . ASP A 1 110 ? -0.469 11.637 7.057 1.00 92.56 110 ASP A O 1
ATOM 782 N N . ALA A 1 111 ? 1.737 11.356 6.731 1.00 92.38 111 ALA A N 1
ATOM 783 C CA . ALA A 1 111 ? 1.634 9.985 6.249 1.00 92.38 111 ALA A CA 1
ATOM 784 C C . ALA A 1 111 ? 1.325 9.009 7.389 1.00 92.38 111 ALA A C 1
ATOM 786 O O . ALA A 1 111 ? 0.484 8.121 7.223 1.00 92.38 111 ALA A O 1
ATOM 787 N N . ILE A 1 112 ? 1.948 9.211 8.553 1.00 92.69 112 ILE A N 1
ATOM 788 C CA . ILE A 1 112 ? 1.669 8.457 9.777 1.00 92.69 112 ILE A CA 1
ATOM 789 C C . ILE A 1 112 ? 0.224 8.697 10.223 1.00 92.69 112 ILE A C 1
ATOM 791 O O . ILE A 1 112 ? -0.501 7.729 10.424 1.00 92.69 112 ILE A O 1
ATOM 795 N N . ASP A 1 113 ? -0.236 9.946 10.270 1.00 94.06 113 ASP A N 1
ATOM 796 C CA . ASP A 1 113 ? -1.602 10.290 10.684 1.00 94.06 113 ASP A CA 1
ATOM 797 C C . ASP A 1 113 ? -2.655 9.688 9.751 1.00 94.06 113 ASP A C 1
ATOM 799 O O . ASP A 1 113 ? -3.637 9.088 10.193 1.00 94.06 113 ASP A O 1
ATOM 803 N N . SER A 1 114 ? -2.417 9.764 8.441 1.00 94.69 114 SER A N 1
ATOM 804 C CA . SER A 1 114 ? -3.310 9.160 7.449 1.00 94.69 114 SER A CA 1
ATOM 805 C C . SER A 1 114 ? -3.328 7.626 7.556 1.00 94.69 114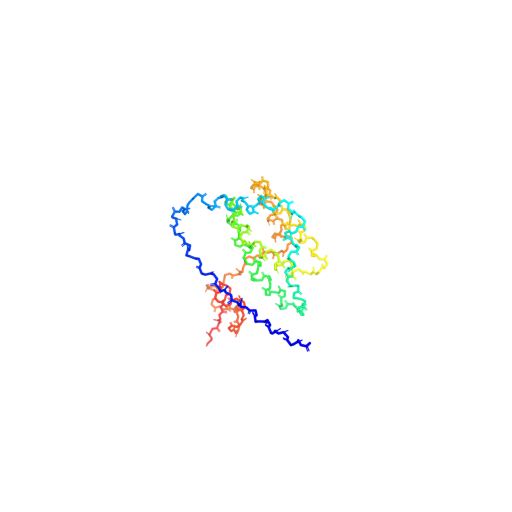 SER A C 1
ATOM 807 O O . SER A 1 114 ? -4.376 7.004 7.390 1.00 94.69 114 SER A O 1
ATOM 809 N N . THR A 1 115 ? -2.189 7.008 7.888 1.00 95.44 115 THR A N 1
ATOM 810 C CA . THR A 1 115 ? -2.097 5.560 8.146 1.00 95.44 115 THR A CA 1
ATOM 811 C C . THR A 1 115 ? -2.829 5.189 9.438 1.00 95.44 115 THR A C 1
ATOM 813 O O . THR A 1 115 ? -3.569 4.208 9.476 1.00 95.44 115 THR A O 1
ATOM 816 N N . ASN A 1 116 ? -2.698 5.996 10.491 1.00 94.44 116 ASN A N 1
ATOM 817 C CA . ASN A 1 116 ? -3.409 5.803 11.751 1.00 94.44 116 ASN A CA 1
ATOM 818 C C . ASN A 1 116 ? -4.925 5.852 11.558 1.00 94.44 116 ASN A C 1
ATOM 820 O O . ASN A 1 116 ? -5.622 5.025 12.140 1.00 94.44 116 ASN A O 1
A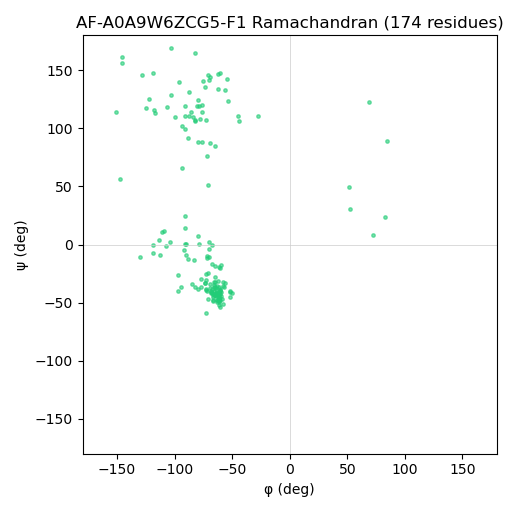TOM 824 N N . ALA A 1 117 ? -5.436 6.744 10.704 1.00 95.19 117 ALA A N 1
ATOM 825 C CA . ALA A 1 117 ? -6.859 6.800 10.371 1.00 95.19 117 ALA A CA 1
ATOM 826 C C . ALA A 1 117 ? -7.367 5.495 9.725 1.00 95.19 117 ALA A C 1
ATOM 828 O O . ALA A 1 117 ? -8.442 5.014 10.084 1.00 95.19 117 ALA A O 1
ATOM 829 N N . ILE A 1 118 ? -6.572 4.880 8.839 1.00 95.44 118 ILE A N 1
ATOM 830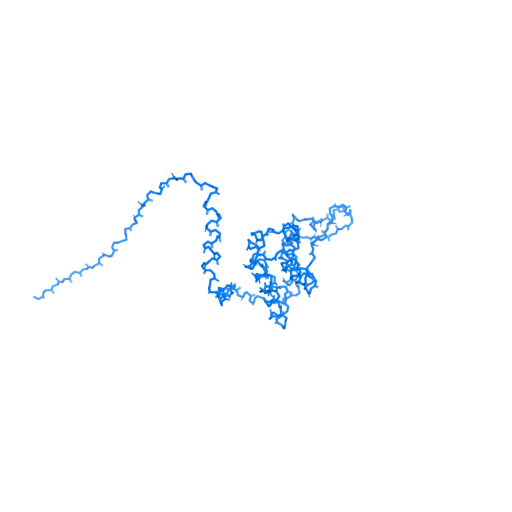 C CA . ILE A 1 118 ? -6.880 3.568 8.242 1.00 95.44 118 ILE A CA 1
ATOM 831 C C . ILE A 1 118 ? -6.971 2.498 9.334 1.00 95.44 118 ILE A C 1
ATOM 833 O O . ILE A 1 118 ? -7.972 1.791 9.441 1.00 95.44 118 ILE A O 1
ATOM 837 N N . PHE A 1 119 ? -5.950 2.393 10.187 1.00 94.06 119 PHE A N 1
ATOM 838 C CA . PHE A 1 119 ? -5.925 1.376 11.242 1.00 94.06 119 PHE A CA 1
ATOM 839 C C . PHE A 1 119 ? -6.926 1.644 12.374 1.00 94.06 119 PHE A C 1
ATOM 841 O O . PHE A 1 119 ? -7.361 0.702 13.035 1.00 94.06 119 PHE A O 1
ATOM 848 N N . ALA A 1 120 ? -7.334 2.894 12.591 1.00 94.62 120 ALA A N 1
ATOM 849 C CA . ALA A 1 120 ? -8.438 3.237 13.480 1.00 94.62 120 ALA A CA 1
ATOM 850 C C . ALA A 1 120 ? -9.769 2.713 12.926 1.00 94.62 120 ALA A C 1
ATOM 852 O O . ALA A 1 120 ? -10.505 2.062 13.664 1.00 94.62 120 ALA A O 1
ATOM 853 N N . ALA A 1 121 ? -10.028 2.894 11.626 1.00 93.62 121 ALA A N 1
ATOM 854 C CA . ALA A 1 121 ? -11.217 2.350 10.970 1.00 93.62 121 ALA A CA 1
ATOM 855 C C . ALA A 1 121 ? -11.254 0.811 10.981 1.00 93.62 121 ALA A C 1
ATOM 857 O O . ALA A 1 121 ? -12.313 0.212 11.159 1.00 93.62 121 ALA A O 1
ATOM 858 N N . ILE A 1 122 ? -10.090 0.161 10.848 1.00 94.44 122 ILE A N 1
ATOM 859 C CA . ILE A 1 122 ? -9.961 -1.295 11.015 1.00 94.44 122 ILE A CA 1
ATOM 860 C C . ILE A 1 122 ? -10.353 -1.715 12.436 1.00 94.44 122 ILE A C 1
ATOM 862 O O . ILE A 1 122 ? -11.116 -2.663 12.606 1.00 94.44 122 ILE A O 1
ATOM 866 N N . ARG A 1 123 ? -9.858 -1.006 13.460 1.00 92.19 123 ARG A N 1
ATOM 867 C CA . ARG A 1 123 ? -10.187 -1.301 14.864 1.00 92.19 123 ARG A CA 1
ATOM 868 C C . ARG A 1 123 ? -11.662 -1.098 15.179 1.00 92.19 123 ARG A C 1
ATOM 870 O O . ARG A 1 123 ? -12.226 -1.901 15.912 1.00 92.19 123 ARG A O 1
ATOM 877 N N . SER A 1 124 ? -12.282 -0.059 14.627 1.00 93.06 124 SER A N 1
ATOM 878 C CA . SER A 1 124 ? -13.720 0.181 14.775 1.00 93.06 124 SER A CA 1
ATOM 879 C C . SER A 1 124 ? -14.579 -0.697 13.860 1.00 93.06 124 SER A C 1
ATOM 881 O O . SER A 1 124 ? -15.798 -0.561 13.878 1.00 93.06 124 SER A O 1
ATOM 883 N N . GLN A 1 125 ? -13.962 -1.570 13.051 1.00 92.38 125 GLN A N 1
ATOM 884 C CA . GLN A 1 125 ? -14.616 -2.421 12.051 1.00 92.38 125 GLN A CA 1
ATOM 885 C C . GLN A 1 125 ? -15.532 -1.642 11.090 1.00 92.38 125 GLN A C 1
ATOM 887 O O . GLN A 1 125 ? -16.520 -2.169 10.576 1.00 92.38 125 GLN A O 1
ATOM 892 N N . ASP A 1 126 ? -15.195 -0.382 10.816 1.00 93.88 126 ASP A N 1
ATOM 893 C CA . ASP A 1 126 ? -15.988 0.485 9.952 1.00 93.88 126 ASP A CA 1
ATOM 894 C C . ASP A 1 126 ? -15.465 0.403 8.516 1.00 93.88 126 ASP A C 1
ATOM 896 O O . ASP A 1 126 ? -14.461 1.015 8.140 1.00 93.88 126 ASP A O 1
ATOM 900 N N . LYS A 1 127 ? -16.182 -0.359 7.686 1.00 94.81 127 LYS A N 1
ATOM 901 C CA . LYS A 1 127 ? -15.866 -0.542 6.265 1.00 94.81 127 LYS A CA 1
ATOM 902 C C . LYS A 1 127 ? -15.919 0.772 5.476 1.00 94.81 127 LYS A C 1
ATOM 904 O O . LYS A 1 127 ? -15.113 0.969 4.565 1.00 94.81 127 LYS A O 1
ATOM 909 N N . SER A 1 128 ? -16.850 1.665 5.807 1.00 95.25 128 SER A N 1
ATOM 910 C CA . SER A 1 128 ? -17.001 2.951 5.119 1.00 95.25 128 SER A CA 1
ATOM 911 C C . SER A 1 128 ? -15.837 3.876 5.461 1.00 95.25 128 SER A C 1
ATOM 913 O O . SER A 1 128 ? -15.190 4.425 4.563 1.00 95.25 128 SER A O 1
ATOM 915 N N . ALA A 1 129 ? -15.499 3.980 6.750 1.00 94.56 129 ALA A N 1
ATOM 916 C CA . ALA A 1 129 ? -14.344 4.745 7.204 1.00 94.56 129 ALA A CA 1
ATOM 917 C C . ALA A 1 129 ? -13.025 4.160 6.684 1.00 94.56 129 ALA A C 1
ATOM 919 O O . ALA A 1 129 ? -12.140 4.929 6.298 1.00 94.56 129 ALA A O 1
ATOM 920 N N . LEU A 1 130 ? -12.899 2.830 6.598 1.00 95.75 130 LEU A N 1
ATOM 921 C CA . LEU A 1 130 ? -11.733 2.168 6.012 1.00 95.75 130 LEU A CA 1
ATOM 922 C C . LEU A 1 130 ? -11.575 2.580 4.553 1.00 95.75 130 LEU A C 1
ATOM 924 O O . LEU A 1 130 ? -10.520 3.074 4.169 1.00 95.75 130 LEU A O 1
ATOM 928 N N . LYS A 1 131 ? -12.627 2.423 3.744 1.00 96.56 131 LYS A N 1
ATOM 929 C CA . LYS A 1 131 ? -12.576 2.794 2.330 1.00 96.56 131 LYS A CA 1
ATOM 930 C C . LYS A 1 131 ? -12.246 4.273 2.154 1.00 96.56 131 LYS A C 1
ATOM 932 O O . LYS A 1 131 ? -11.359 4.615 1.380 1.00 96.56 131 LYS A O 1
ATOM 937 N N . LYS A 1 132 ? -12.910 5.149 2.909 1.00 97.31 132 LYS A N 1
ATOM 938 C CA . LYS A 1 132 ? -12.696 6.598 2.839 1.00 97.31 132 LYS A CA 1
ATOM 939 C C . LYS A 1 132 ? -11.260 6.989 3.197 1.00 97.31 132 LYS A C 1
ATOM 941 O O . LYS A 1 132 ? -10.652 7.775 2.475 1.00 97.31 132 LYS A O 1
ATOM 946 N N . SER A 1 133 ? -10.726 6.463 4.298 1.00 96.50 133 SER A N 1
ATOM 947 C CA . SER A 1 133 ? -9.356 6.754 4.743 1.00 96.50 133 SER A CA 1
ATOM 948 C C . SER A 1 133 ? -8.306 6.156 3.806 1.00 96.50 133 SER A C 1
ATOM 950 O O . SER A 1 133 ? -7.337 6.837 3.477 1.00 96.50 133 SER A O 1
ATOM 952 N N . TYR A 1 134 ? -8.527 4.939 3.303 1.00 97.12 134 TYR A N 1
ATOM 953 C CA . TYR A 1 134 ? -7.667 4.296 2.312 1.00 97.12 134 TYR A CA 1
ATOM 954 C C . TYR A 1 134 ? -7.629 5.074 0.987 1.00 97.12 134 TYR A C 1
ATOM 956 O O . TYR A 1 134 ? -6.545 5.368 0.482 1.00 97.12 134 TYR A O 1
ATOM 964 N N . ASP A 1 135 ? -8.786 5.467 0.449 1.00 96.56 135 ASP A N 1
ATOM 965 C CA . ASP A 1 135 ? -8.873 6.245 -0.792 1.00 96.56 135 ASP A CA 1
ATOM 966 C C . ASP A 1 135 ? -8.222 7.627 -0.623 1.00 96.56 135 ASP A C 1
ATOM 968 O O . ASP A 1 135 ? -7.480 8.084 -1.495 1.00 96.56 135 ASP A O 1
ATOM 972 N N . ALA A 1 136 ? -8.452 8.282 0.522 1.00 96.62 136 ALA A N 1
ATOM 973 C CA . ALA A 1 136 ? -7.824 9.558 0.848 1.00 96.62 136 ALA A CA 1
ATOM 974 C C . ALA A 1 136 ? -6.297 9.435 0.942 1.00 96.62 136 ALA A C 1
ATOM 976 O O . ALA A 1 136 ? -5.588 10.286 0.407 1.00 96.62 136 ALA A O 1
ATOM 977 N N . TYR A 1 137 ? -5.786 8.371 1.566 1.00 96.62 137 TYR A N 1
ATOM 978 C CA . TYR A 1 137 ? -4.354 8.090 1.649 1.00 96.62 137 TYR A CA 1
ATOM 979 C C . TYR A 1 137 ? -3.744 7.848 0.264 1.00 96.62 137 TYR A C 1
ATOM 981 O O . TYR A 1 137 ? -2.761 8.498 -0.097 1.00 96.62 137 TYR A O 1
ATOM 989 N N . CYS A 1 138 ? -4.359 6.981 -0.548 1.00 95.75 138 CYS A N 1
ATOM 990 C CA . CYS A 1 138 ? -3.863 6.684 -1.890 1.00 95.75 138 CYS A CA 1
ATOM 991 C C . CYS A 1 138 ? -3.843 7.934 -2.774 1.00 95.75 138 CYS A C 1
ATOM 993 O O . CYS A 1 138 ? -2.848 8.186 -3.451 1.00 95.75 138 CYS A O 1
ATOM 995 N N . LYS A 1 139 ? -4.893 8.761 -2.708 1.00 95.88 139 LYS A N 1
ATOM 996 C CA . LYS A 1 139 ? -4.969 10.026 -3.447 1.00 95.88 139 LYS A CA 1
ATOM 997 C C . LYS A 1 139 ? -3.968 11.064 -2.937 1.00 95.88 139 LYS A C 1
ATOM 999 O O . LYS A 1 139 ? -3.350 11.749 -3.738 1.00 95.88 139 LYS A O 1
ATOM 1004 N N . LYS A 1 140 ? -3.789 11.196 -1.618 1.00 95.44 140 LYS A N 1
ATOM 1005 C CA . LYS A 1 140 ? -2.875 12.188 -1.019 1.00 95.44 140 LYS A CA 1
ATOM 1006 C C . LYS A 1 140 ? -1.410 11.915 -1.366 1.00 95.44 140 LYS A C 1
ATOM 1008 O O . LYS A 1 140 ? -0.623 12.857 -1.462 1.00 95.44 140 LYS A O 1
ATOM 1013 N N . PHE A 1 141 ? -1.040 10.646 -1.525 1.00 94.44 141 PHE A N 1
ATOM 1014 C CA . PHE A 1 141 ? 0.346 10.231 -1.753 1.00 94.44 141 PHE A CA 1
ATOM 1015 C C . PHE A 1 141 ? 0.625 9.686 -3.159 1.00 94.44 141 PHE A C 1
ATOM 1017 O O . PHE A 1 141 ? 1.727 9.176 -3.391 1.00 94.44 141 PHE A O 1
ATOM 1024 N N . ASP A 1 142 ? -0.326 9.837 -4.086 1.00 92.94 142 ASP A N 1
ATOM 1025 C CA . ASP A 1 142 ? -0.266 9.361 -5.475 1.00 92.94 142 ASP A CA 1
ATOM 1026 C C . ASP A 1 142 ? 0.112 7.877 -5.582 1.00 92.94 142 ASP A C 1
ATOM 1028 O O . ASP A 1 142 ? 1.027 7.478 -6.312 1.00 92.94 142 ASP A O 1
ATOM 1032 N N . ILE A 1 143 ? -0.576 7.043 -4.803 1.00 93.75 143 ILE A N 1
ATOM 1033 C CA . ILE A 1 143 ? -0.395 5.594 -4.825 1.00 93.75 143 ILE A CA 1
ATOM 1034 C C . ILE A 1 143 ? -1.213 5.022 -5.973 1.00 93.75 143 ILE A C 1
ATOM 1036 O O . ILE A 1 143 ? -2.435 4.915 -5.898 1.00 93.75 143 ILE A O 1
ATOM 1040 N N . ASN A 1 144 ? -0.506 4.621 -7.023 1.00 87.88 144 ASN A N 1
ATOM 1041 C CA . ASN A 1 144 ? -1.076 3.979 -8.195 1.00 87.88 144 ASN A CA 1
ATOM 1042 C C . ASN A 1 144 ? -0.481 2.582 -8.361 1.00 87.88 144 ASN A C 1
ATOM 1044 O O . ASN A 1 144 ? 0.687 2.344 -8.039 1.00 87.88 144 ASN A O 1
ATOM 1048 N N . ALA A 1 145 ? -1.279 1.658 -8.895 1.00 85.56 145 ALA A N 1
ATOM 1049 C CA . ALA A 1 145 ? -0.753 0.367 -9.307 1.00 85.56 145 ALA A CA 1
ATOM 1050 C C . ALA A 1 145 ? 0.287 0.565 -10.419 1.00 85.56 145 ALA A C 1
ATOM 1052 O O . ALA A 1 145 ? 0.153 1.460 -11.255 1.00 85.56 145 ALA A O 1
ATOM 1053 N N . LEU A 1 146 ? 1.303 -0.299 -10.449 1.00 86.19 146 LEU A N 1
ATOM 1054 C CA . LEU A 1 146 ? 2.280 -0.298 -11.535 1.00 86.19 146 LEU A CA 1
ATOM 1055 C C . LEU A 1 146 ? 1.571 -0.430 -12.900 1.00 86.19 146 LEU A C 1
ATOM 1057 O O . LEU A 1 146 ? 0.575 -1.166 -12.988 1.00 86.19 146 LEU A O 1
ATOM 1061 N N . PRO A 1 147 ? 2.059 0.265 -13.945 1.00 85.62 147 PRO A N 1
ATOM 1062 C CA . PRO A 1 147 ? 1.477 0.175 -15.277 1.00 85.62 147 PRO A CA 1
ATOM 1063 C C . PRO A 1 147 ? 1.556 -1.263 -15.790 1.00 85.62 147 PRO A C 1
ATOM 1065 O O . PRO A 1 147 ? 2.477 -2.006 -15.454 1.00 85.62 147 PRO A O 1
ATOM 1068 N N . ASP A 1 148 ? 0.568 -1.661 -16.581 1.00 88.62 148 ASP A N 1
ATOM 1069 C CA . ASP A 1 148 ? 0.604 -2.938 -17.281 1.00 88.62 148 ASP A CA 1
ATOM 1070 C C . ASP A 1 148 ? 1.232 -2.724 -18.659 1.00 88.62 148 ASP A C 1
ATOM 1072 O O . ASP A 1 148 ? 0.654 -2.047 -19.506 1.00 88.62 148 ASP A O 1
ATOM 1076 N N . LEU A 1 149 ? 2.440 -3.249 -18.851 1.00 87.75 149 LEU A N 1
ATOM 1077 C CA . LEU A 1 149 ? 3.205 -3.127 -20.092 1.00 87.75 149 LEU A CA 1
ATOM 1078 C C . LEU A 1 149 ? 3.175 -4.420 -20.913 1.00 87.75 149 LEU A C 1
ATOM 1080 O O . LEU A 1 149 ? 3.804 -4.484 -21.969 1.00 87.75 149 LEU A O 1
ATOM 1084 N N . THR A 1 150 ? 2.455 -5.454 -20.461 1.00 84.19 150 THR A N 1
ATOM 1085 C CA . THR A 1 150 ? 2.470 -6.791 -21.079 1.00 84.19 150 THR A CA 1
ATOM 1086 C C . THR A 1 150 ? 2.200 -6.742 -22.586 1.00 84.19 150 THR A C 1
ATOM 1088 O O . THR A 1 150 ? 2.975 -7.300 -23.366 1.00 84.19 150 THR A O 1
ATOM 1091 N N . ASN A 1 151 ? 1.202 -5.965 -23.013 1.00 84.31 151 ASN A N 1
ATOM 1092 C CA . ASN A 1 151 ? 0.766 -5.881 -24.412 1.00 84.31 151 ASN A CA 1
ATOM 1093 C C . ASN A 1 151 ? 1.447 -4.779 -25.244 1.00 84.31 151 ASN A C 1
ATOM 1095 O O . ASN A 1 151 ? 1.226 -4.709 -26.448 1.00 84.31 151 ASN A O 1
ATOM 1099 N N . ASP A 1 152 ? 2.291 -3.929 -24.652 1.00 85.06 152 ASP A N 1
ATOM 1100 C CA . ASP A 1 152 ? 2.915 -2.817 -25.380 1.00 85.06 152 ASP A CA 1
ATOM 1101 C C . ASP A 1 152 ? 4.258 -3.245 -25.978 1.00 85.06 152 ASP A C 1
ATOM 1103 O O . ASP A 1 152 ? 5.261 -3.332 -25.270 1.00 85.06 152 ASP A O 1
ATOM 1107 N N . SER A 1 153 ? 4.287 -3.575 -27.271 1.00 79.69 153 SER A N 1
ATOM 1108 C CA . SER A 1 153 ? 5.482 -4.079 -27.963 1.00 79.69 153 SER A CA 1
ATOM 1109 C C . SER A 1 153 ? 6.677 -3.124 -27.954 1.00 79.69 153 SER A C 1
ATOM 1111 O O . SER A 1 153 ? 7.777 -3.589 -28.213 1.00 79.69 153 SER A O 1
ATOM 1113 N N . GLN A 1 154 ? 6.482 -1.832 -27.676 1.00 84.75 154 GLN A N 1
ATOM 1114 C CA . GLN A 1 154 ? 7.545 -0.820 -27.672 1.00 84.75 154 GLN A CA 1
ATOM 1115 C C . GLN A 1 154 ? 7.914 -0.355 -26.251 1.00 84.75 154 GLN A C 1
ATOM 1117 O O . GLN A 1 154 ? 8.806 0.475 -26.078 1.00 84.75 154 GLN A O 1
ATOM 1122 N N . ALA A 1 155 ? 7.250 -0.878 -25.215 1.00 86.56 155 ALA A N 1
ATOM 1123 C CA . ALA A 1 155 ? 7.504 -0.473 -23.840 1.00 86.56 155 ALA A CA 1
ATOM 1124 C C . ALA A 1 155 ? 8.804 -1.057 -23.266 1.00 86.56 155 ALA A C 1
ATOM 1126 O O . ALA A 1 155 ? 9.106 -2.242 -23.411 1.00 86.56 155 ALA A O 1
ATOM 1127 N N . GLN A 1 156 ? 9.508 -0.223 -22.496 1.00 87.69 156 GLN A N 1
ATOM 1128 C CA . GLN A 1 156 ? 10.655 -0.607 -21.679 1.00 87.69 156 GLN A CA 1
ATOM 1129 C C . GLN A 1 156 ? 10.341 -0.358 -20.200 1.00 87.69 156 GLN A C 1
ATOM 1131 O O . GLN A 1 156 ? 10.157 0.779 -19.766 1.00 87.69 156 GLN A O 1
ATOM 1136 N N . GLY A 1 157 ? 10.304 -1.428 -19.415 1.00 86.12 157 GLY A N 1
ATOM 1137 C CA . GLY A 1 157 ? 10.061 -1.388 -17.976 1.00 86.12 157 GLY A CA 1
ATOM 1138 C C . GLY A 1 157 ? 11.334 -1.419 -17.134 1.00 86.12 157 GLY A C 1
ATOM 1139 O O . GLY A 1 157 ? 11.422 -0.702 -16.135 1.00 86.12 157 GLY A O 1
ATOM 1140 N N . TYR A 1 158 ? 12.313 -2.226 -17.549 1.00 90.50 158 TYR A N 1
ATOM 1141 C CA . TYR A 1 158 ? 13.602 -2.419 -16.879 1.00 90.50 158 TYR A CA 1
ATOM 1142 C C . TYR A 1 158 ? 14.710 -2.654 -17.905 1.00 90.50 158 TYR A C 1
ATOM 1144 O O . TYR A 1 158 ? 14.430 -3.089 -19.014 1.00 90.50 158 TYR A O 1
ATOM 1152 N N . SER A 1 159 ? 15.968 -2.380 -17.559 1.00 88.00 159 SER A N 1
ATOM 1153 C CA . SER A 1 159 ? 17.129 -2.649 -18.431 1.00 88.00 159 SER A CA 1
ATOM 1154 C C . SER A 1 159 ? 18.132 -3.641 -17.839 1.00 88.00 159 SER A C 1
ATOM 1156 O O . SER A 1 159 ? 19.084 -4.017 -18.514 1.00 88.00 159 SER A O 1
ATOM 1158 N N . ASN A 1 160 ? 17.947 -4.041 -16.580 1.00 89.69 160 ASN A N 1
ATOM 1159 C CA . ASN A 1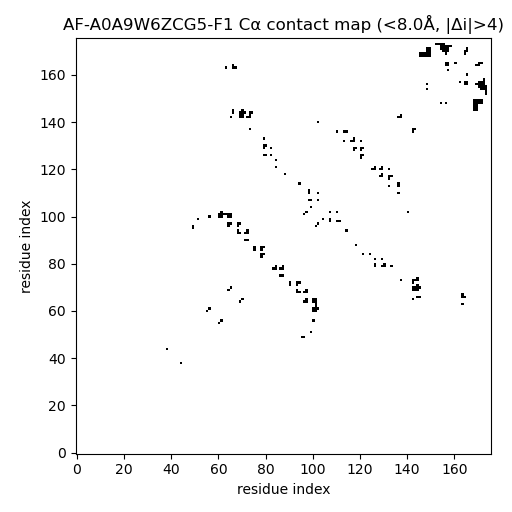 160 ? 18.769 -5.030 -15.895 1.00 89.69 160 ASN A CA 1
ATOM 1160 C C . ASN A 1 160 ? 17.912 -5.857 -14.931 1.00 89.69 160 ASN A C 1
ATOM 1162 O O . ASN A 1 160 ? 16.842 -5.417 -14.504 1.00 89.69 160 ASN A O 1
ATOM 1166 N N . ASP A 1 161 ? 18.431 -7.019 -14.548 1.00 88.69 161 ASP A N 1
ATOM 1167 C CA . ASP A 1 161 ? 17.715 -7.992 -13.718 1.00 88.69 161 ASP A CA 1
ATOM 1168 C C . ASP A 1 161 ? 17.558 -7.558 -12.246 1.00 88.69 161 ASP A C 1
ATOM 1170 O O . ASP A 1 161 ? 16.799 -8.166 -11.496 1.00 88.69 161 ASP A O 1
ATOM 1174 N N . TYR A 1 162 ? 18.235 -6.484 -11.822 1.00 88.44 162 TYR A N 1
ATOM 1175 C CA . TYR A 1 162 ? 18.151 -5.927 -10.465 1.00 88.44 162 TYR A CA 1
ATOM 1176 C C . TYR A 1 162 ? 17.066 -4.845 -10.312 1.00 88.44 162 TYR A C 1
ATOM 1178 O O . TYR A 1 162 ? 16.919 -4.248 -9.234 1.00 88.44 162 TYR A O 1
ATOM 1186 N N . ASP A 1 163 ? 16.321 -4.535 -11.376 1.00 89.75 163 ASP A N 1
ATOM 1187 C CA . ASP A 1 163 ? 15.208 -3.596 -11.304 1.00 89.75 163 ASP A CA 1
ATOM 1188 C C . ASP A 1 163 ? 14.043 -4.203 -10.506 1.00 89.75 163 ASP A C 1
ATOM 1190 O O . ASP A 1 163 ? 13.709 -5.379 -10.614 1.00 89.75 163 ASP A O 1
ATOM 1194 N N . PHE A 1 164 ? 13.374 -3.374 -9.706 1.00 89.00 164 PHE A N 1
ATOM 1195 C CA . PHE A 1 164 ? 12.250 -3.810 -8.879 1.00 89.00 164 PHE A CA 1
ATOM 1196 C C . PHE A 1 164 ? 10.993 -4.153 -9.695 1.00 89.00 164 PHE A C 1
ATOM 1198 O O . PHE A 1 164 ? 10.019 -4.656 -9.138 1.00 89.00 164 PHE A O 1
ATOM 1205 N N . ARG A 1 165 ? 10.982 -3.825 -10.991 1.00 90.62 165 ARG A N 1
ATOM 1206 C CA . ARG A 1 165 ? 9.887 -4.136 -11.916 1.00 90.62 165 ARG A CA 1
ATOM 1207 C C . ARG A 1 165 ? 10.035 -5.505 -12.572 1.00 90.62 165 ARG A C 1
ATOM 1209 O O . ARG A 1 165 ? 9.064 -5.961 -13.177 1.00 90.62 165 ARG A O 1
ATOM 1216 N N . VAL A 1 166 ? 11.195 -6.156 -12.468 1.00 89.50 166 VAL A N 1
ATOM 1217 C CA . VAL A 1 166 ? 11.424 -7.502 -13.016 1.00 89.50 166 VAL A CA 1
ATOM 1218 C C . VAL A 1 166 ? 10.392 -8.474 -12.436 1.00 89.50 166 VAL A C 1
ATOM 1220 O O . VAL A 1 166 ? 10.112 -8.456 -11.240 1.00 89.50 166 VAL A O 1
ATOM 1223 N N . GLY A 1 167 ? 9.767 -9.284 -13.296 1.00 84.25 167 GLY A N 1
ATOM 1224 C CA . GLY A 1 167 ? 8.717 -10.230 -12.892 1.00 84.25 167 GLY A CA 1
ATOM 1225 C C . GLY A 1 167 ? 7.371 -9.595 -12.510 1.00 84.25 167 GLY A C 1
ATOM 1226 O O . GLY A 1 167 ? 6.481 -10.291 -12.027 1.00 84.25 167 GLY A O 1
ATOM 1227 N N . THR A 1 168 ? 7.191 -8.288 -12.722 1.00 88.56 168 THR A N 1
ATOM 1228 C CA . THR A 1 168 ? 5.901 -7.601 -12.540 1.00 88.56 168 THR A CA 1
ATOM 1229 C C . THR A 1 168 ? 5.232 -7.321 -13.887 1.00 88.56 168 THR A C 1
ATOM 1231 O O . THR A 1 168 ? 5.871 -7.381 -14.931 1.00 88.56 168 THR A O 1
ATOM 1234 N N . LYS A 1 169 ? 3.959 -6.906 -13.880 1.00 87.25 169 LYS A N 1
ATOM 1235 C CA . LYS A 1 169 ? 3.263 -6.417 -15.090 1.00 87.25 169 LYS A CA 1
ATOM 1236 C C . LYS A 1 169 ? 3.900 -5.174 -15.732 1.00 87.25 169 LYS A C 1
ATOM 1238 O O . LYS A 1 169 ? 3.687 -4.922 -16.912 1.00 87.25 169 LYS A O 1
ATOM 1243 N N . ALA A 1 170 ? 4.703 -4.420 -14.976 1.00 87.81 170 ALA A N 1
ATOM 1244 C CA . ALA A 1 170 ? 5.513 -3.317 -15.494 1.00 87.81 170 ALA A CA 1
ATOM 1245 C C . ALA A 1 170 ? 6.912 -3.772 -15.940 1.00 87.81 170 ALA A C 1
ATOM 1247 O O . ALA A 1 170 ? 7.730 -2.949 -16.340 1.00 87.81 170 ALA A O 1
ATOM 1248 N N . GLY A 1 171 ? 7.224 -5.061 -15.816 1.00 89.19 171 GLY A N 1
ATOM 1249 C CA . GLY A 1 171 ? 8.501 -5.642 -16.182 1.00 89.19 171 GLY A CA 1
ATOM 1250 C C . GLY A 1 171 ? 8.501 -6.064 -17.640 1.00 89.19 171 GLY A C 1
ATOM 1251 O O . GLY A 1 171 ? 8.160 -7.203 -17.941 1.00 89.19 171 GLY A O 1
ATOM 1252 N N . LYS A 1 172 ? 8.925 -5.172 -18.539 1.00 88.44 172 LYS A N 1
ATOM 1253 C CA . LYS A 1 172 ? 9.138 -5.492 -19.955 1.00 88.44 172 LYS A CA 1
ATOM 1254 C C . LYS A 1 172 ? 10.520 -5.069 -20.432 1.00 88.44 172 LYS A C 1
ATOM 1256 O O . LYS A 1 172 ? 11.030 -4.035 -19.999 1.00 88.44 172 LYS A O 1
ATOM 1261 N N . ILE A 1 173 ? 11.083 -5.855 -21.342 1.00 87.88 173 ILE A N 1
ATOM 1262 C CA . ILE A 1 173 ? 12.290 -5.520 -22.090 1.00 87.88 173 ILE A CA 1
ATOM 1263 C C . ILE A 1 173 ? 11.968 -5.568 -23.583 1.00 87.88 173 ILE A C 1
ATOM 1265 O O . ILE A 1 173 ? 11.451 -6.567 -24.084 1.00 87.88 173 ILE A O 1
ATOM 1269 N N . TYR A 1 174 ? 12.236 -4.471 -24.282 1.00 85.69 174 TYR A N 1
ATOM 1270 C CA . TYR A 1 174 ? 12.189 -4.430 -25.732 1.00 85.69 174 TYR A CA 1
ATOM 1271 C C . TYR A 1 174 ? 13.438 -5.119 -26.285 1.00 85.69 174 TYR A C 1
ATOM 1273 O O . TYR A 1 174 ? 14.562 -4.651 -26.082 1.00 85.69 174 TYR A O 1
ATOM 1281 N N . VAL A 1 175 ? 13.240 -6.253 -26.957 1.00 83.25 175 VAL A N 1
ATOM 1282 C CA . VAL A 1 175 ? 14.303 -7.003 -27.633 1.00 83.25 175 VAL A CA 1
ATOM 1283 C C . VAL A 1 175 ? 14.226 -6.654 -29.114 1.00 83.25 175 VAL A C 1
ATOM 1285 O O . VAL A 1 175 ? 13.247 -6.992 -29.776 1.00 83.25 175 VAL A O 1
ATOM 1288 N N . ARG A 1 176 ? 15.228 -5.911 -29.585 1.00 79.12 176 ARG A N 1
ATOM 1289 C CA . ARG A 1 176 ? 15.384 -5.502 -30.986 1.00 79.12 176 ARG A CA 1
ATOM 1290 C C . ARG A 1 176 ? 16.051 -6.582 -31.826 1.00 79.12 176 ARG A C 1
ATOM 1292 O O . ARG A 1 176 ? 16.903 -7.301 -31.256 1.00 79.12 176 ARG A O 1
#

Sequence (176 aa):
LMTLFAAASAFSPAFAPASRSNSALNVERREVFSTIAASTATATLFAASPALADGAKSTATKTRARGVYGGRIANLSKAVNAGDFGAVVAEKNAFVLFNSGAIVSSKQADAIDSTNAIFAAIRSQDKSALKKSYDAYCKKFDINALPDLTNDSQAQGYSNDYDFRVGTKAGKIYVR

Nearest PDB structures (foldseek):
  6jlu-assembly1_g  TM=9.483E-01  e=1.731E-08  Chaetoceros neogracilis
  4k7b-assembly1_A  TM=7.976E-01  e=1.130E-06  Chaetoceros neogracilis
  7vd5-assembly1_q  TM=6.889E-01  e=2.666E+00  Chaetoceros neogracilis